Protein AF-A0AAW2JB34-F1 (afdb_monomer_lite)

Sequence (102 aa):
MRTATETTAARNQSTENSGLVMIYAPFNGTNWLTWSRSMRIALEGKDKLGFIDGSYVKPHEGSADMKQWRITDSLVRTWILSTMTKDIVNVFYMFHLLEQFG

pLDDT: mean 79.77, std 21.05, range [33.59, 95.56]

Secondary structure (DSSP, 8-state):
-----------------------SS-B-SS-HHHHHHHHHHHHHTTT-THHHHS-SPPPPTT-TTHHHHHHHHHHHHHHHHHTB-HHHHHHHHHHHHHHHH-

InterPro domains:
  IPR029472 Retrotransposon Copia-like, N-terminal [PF14244] (14-59)

Radius of gyration: 18.5 Å; chains: 1; bounding box: 36×21×70 Å

Structure (mmCIF, N/CA/C/O backbone):
data_AF-A0AAW2JB34-F1
#
_entry.id   AF-A0AAW2JB34-F1
#
loop_
_atom_site.group_PDB
_atom_site.id
_atom_site.type_symbol
_atom_site.label_atom_id
_atom_site.label_alt_id
_atom_site.label_comp_id
_atom_site.label_asym_id
_atom_site.label_entity_id
_atom_site.label_seq_id
_atom_site.pdbx_PDB_ins_code
_atom_site.Cartn_x
_atom_site.Cartn_y
_atom_site.Cartn_z
_atom_site.occupancy
_atom_site.B_iso_or_equiv
_atom_site.auth_seq_id
_atom_site.auth_comp_id
_atom_site.auth_asym_id
_atom_site.auth_atom_id
_atom_site.pdbx_PDB_model_num
ATOM 1 N N . MET A 1 1 ? 3.321 0.032 53.341 1.00 37.28 1 MET A N 1
ATOM 2 C CA . MET A 1 1 ? 1.898 -0.338 53.189 1.00 37.28 1 MET A CA 1
ATOM 3 C C . MET A 1 1 ? 1.319 0.539 52.084 1.00 37.28 1 MET A C 1
ATOM 5 O O . MET A 1 1 ? 1.304 1.745 52.262 1.00 37.28 1 MET A O 1
ATOM 9 N N . ARG A 1 2 ? 0.920 -0.097 50.969 1.00 33.59 2 ARG A N 1
ATOM 10 C CA . ARG A 1 2 ? 0.262 0.419 49.743 1.00 33.59 2 ARG A CA 1
ATOM 11 C C . ARG A 1 2 ? 1.102 1.256 48.761 1.00 33.59 2 ARG A C 1
ATOM 13 O O . ARG A 1 2 ? 1.315 2.447 48.928 1.00 33.59 2 ARG A O 1
ATOM 20 N N . THR A 1 3 ? 1.523 0.558 47.709 1.00 37.44 3 THR A N 1
ATOM 21 C CA . THR A 1 3 ? 1.844 1.049 46.367 1.00 37.44 3 THR A CA 1
ATOM 22 C C . THR A 1 3 ? 0.584 1.559 45.656 1.00 37.44 3 THR A C 1
ATOM 24 O O . THR A 1 3 ? -0.493 0.992 45.838 1.00 37.44 3 THR A O 1
ATOM 27 N N . ALA A 1 4 ? 0.730 2.572 44.802 1.00 35.50 4 ALA A N 1
ATOM 28 C CA . ALA A 1 4 ? -0.184 2.843 43.694 1.00 35.50 4 ALA A CA 1
ATOM 29 C C . ALA A 1 4 ? 0.609 3.523 42.569 1.00 35.50 4 ALA A C 1
ATOM 31 O O . ALA A 1 4 ? 0.963 4.694 42.645 1.00 35.50 4 ALA A O 1
ATOM 32 N N . THR A 1 5 ? 0.959 2.733 41.560 1.00 35.25 5 THR A N 1
ATOM 33 C CA . THR A 1 5 ? 1.411 3.185 40.245 1.00 35.25 5 THR A CA 1
ATOM 34 C C . THR A 1 5 ? 0.203 3.742 39.494 1.00 35.25 5 THR A C 1
ATOM 36 O O . THR A 1 5 ? -0.710 2.981 39.172 1.00 35.25 5 THR A O 1
ATOM 39 N N . GLU A 1 6 ? 0.182 5.047 39.231 1.00 36.22 6 GLU A N 1
ATOM 40 C CA . GLU A 1 6 ? -0.778 5.663 38.313 1.00 36.22 6 GLU A CA 1
ATOM 41 C C . GLU A 1 6 ? -0.294 5.501 36.871 1.00 36.22 6 GLU A C 1
ATOM 43 O O . GLU A 1 6 ? 0.799 5.915 36.484 1.00 36.22 6 GLU A O 1
ATOM 48 N N . THR A 1 7 ? -1.141 4.828 36.103 1.00 36.16 7 THR A N 1
ATOM 49 C CA . THR A 1 7 ? -0.925 4.330 34.752 1.00 36.16 7 THR A CA 1
ATOM 50 C C . THR A 1 7 ? -1.785 5.148 33.789 1.00 36.16 7 THR A C 1
ATOM 52 O O . THR A 1 7 ? -3.000 5.212 33.941 1.00 36.16 7 THR A O 1
ATOM 55 N N . THR A 1 8 ? -1.123 5.685 32.761 1.00 37.72 8 THR A N 1
ATOM 56 C CA . THR A 1 8 ? -1.628 5.898 31.392 1.00 37.72 8 THR A CA 1
ATOM 57 C C . THR A 1 8 ? -2.573 7.065 31.105 1.00 37.72 8 THR A C 1
ATOM 59 O O . THR A 1 8 ? -3.784 6.968 31.249 1.00 37.72 8 THR A O 1
ATOM 62 N N . ALA A 1 9 ? -2.010 8.085 30.449 1.00 37.91 9 ALA A N 1
ATOM 63 C CA . ALA A 1 9 ? -2.596 8.690 29.248 1.00 37.91 9 ALA A CA 1
ATOM 64 C C . ALA A 1 9 ? -1.512 9.419 28.429 1.00 37.91 9 ALA A C 1
ATOM 66 O O . ALA A 1 9 ? -1.593 10.620 28.179 1.00 37.91 9 ALA A O 1
ATOM 67 N N . ALA A 1 10 ? -0.470 8.701 27.996 1.00 38.75 10 ALA A N 1
ATOM 68 C CA . ALA A 1 10 ? 0.383 9.210 26.928 1.00 38.75 10 ALA A CA 1
ATOM 69 C C . ALA A 1 10 ? -0.393 9.067 25.614 1.00 38.75 10 ALA A C 1
ATOM 71 O O . ALA A 1 10 ? -0.411 8.014 24.977 1.00 38.75 10 ALA A O 1
ATOM 72 N N . ARG A 1 11 ? -1.104 10.136 25.246 1.00 40.12 11 ARG A N 1
ATOM 73 C CA . ARG A 1 11 ? -1.621 10.359 23.898 1.00 40.12 11 ARG A CA 1
ATOM 74 C C . ARG A 1 11 ? -0.415 10.352 22.962 1.00 40.12 11 ARG A C 1
ATOM 76 O O . ARG A 1 11 ? 0.206 11.389 22.751 1.00 40.12 11 ARG A O 1
ATOM 83 N N . ASN A 1 12 ? -0.079 9.182 22.429 1.00 38.34 12 ASN A N 1
ATOM 84 C CA . ASN A 1 12 ? 0.891 9.041 21.356 1.00 38.34 12 ASN A CA 1
ATOM 85 C C . ASN A 1 12 ? 0.288 9.698 20.112 1.00 38.34 12 ASN A C 1
ATOM 87 O O . ASN A 1 12 ? -0.293 9.045 19.250 1.00 38.34 12 ASN A O 1
ATOM 91 N N . GLN A 1 13 ? 0.414 11.021 20.024 1.00 44.31 13 GLN A N 1
ATOM 92 C CA . GLN A 1 13 ? 0.558 11.683 18.740 1.00 44.31 13 GLN A CA 1
ATOM 93 C C . GLN A 1 13 ? 1.889 11.188 18.175 1.00 44.31 13 GLN A C 1
ATOM 95 O O . GLN A 1 13 ? 2.910 11.862 18.275 1.00 44.31 13 GLN A O 1
ATOM 100 N N . SER A 1 14 ? 1.893 9.966 17.636 1.00 42.03 14 SER A N 1
ATOM 101 C CA . SER A 1 14 ? 2.909 9.575 16.678 1.00 42.03 14 SER A CA 1
ATOM 102 C C . SER A 1 14 ? 2.763 10.575 15.548 1.00 42.03 14 SER A C 1
ATOM 104 O O . SER A 1 14 ? 1.770 10.561 14.819 1.00 42.03 14 SER A O 1
ATOM 106 N N . THR A 1 15 ? 3.698 11.513 15.480 1.00 41.06 15 THR A N 1
ATOM 107 C CA . THR A 1 15 ? 3.953 12.316 14.299 1.00 41.06 15 THR A CA 1
ATOM 108 C C . THR A 1 15 ? 3.958 11.345 13.129 1.00 41.06 15 THR A C 1
ATOM 110 O O . THR A 1 15 ? 4.885 10.552 12.972 1.00 41.06 15 THR A O 1
ATOM 113 N N . GLU A 1 16 ? 2.867 11.352 12.360 1.00 49.69 16 GLU A N 1
ATOM 114 C CA . GLU A 1 16 ? 2.749 10.733 11.044 1.00 49.69 16 GLU A CA 1
ATOM 115 C C . GLU A 1 16 ? 3.755 11.475 10.165 1.00 49.69 16 GLU A C 1
ATOM 117 O O . GLU A 1 16 ? 3.416 12.356 9.379 1.00 49.69 16 GLU A O 1
ATOM 122 N N . ASN A 1 17 ? 5.042 11.209 10.392 1.00 50.81 17 ASN A N 1
ATOM 123 C CA . ASN A 1 17 ? 6.096 11.700 9.548 1.00 50.81 17 ASN A CA 1
ATOM 124 C C . ASN A 1 17 ? 5.774 11.105 8.186 1.00 50.81 17 ASN A C 1
ATOM 126 O O . ASN A 1 17 ? 5.851 9.883 7.988 1.00 50.81 17 ASN A O 1
ATOM 130 N N . SER A 1 18 ? 5.425 12.003 7.264 1.00 52.72 18 SER A N 1
ATOM 131 C CA . SER A 1 18 ? 5.363 11.848 5.812 1.00 52.72 18 SER A CA 1
ATOM 132 C C . SER A 1 18 ? 6.726 11.452 5.234 1.00 52.72 18 SER A C 1
ATOM 134 O O . SER A 1 18 ? 7.118 11.920 4.169 1.00 52.72 18 SER A O 1
ATOM 136 N N . GLY A 1 19 ? 7.483 10.617 5.953 1.00 49.09 19 GLY A N 1
ATOM 137 C CA . GLY A 1 19 ? 8.569 9.817 5.441 1.00 49.09 19 GLY A CA 1
ATOM 138 C C . GLY A 1 19 ? 7.947 8.893 4.420 1.00 49.09 19 GLY A C 1
ATOM 139 O O . GLY A 1 19 ? 7.529 7.779 4.740 1.00 49.09 19 GLY A O 1
ATOM 140 N N . LEU A 1 20 ? 7.801 9.455 3.221 1.00 54.31 20 LEU A N 1
ATOM 141 C CA . LEU A 1 20 ? 7.662 8.767 1.962 1.00 54.31 20 LEU A CA 1
ATOM 142 C C . LEU A 1 20 ? 8.444 7.479 2.106 1.00 54.31 20 LEU A C 1
ATOM 144 O O . LEU A 1 20 ? 9.649 7.500 2.370 1.00 54.31 20 LEU A O 1
ATOM 148 N N . VAL A 1 21 ? 7.727 6.367 2.016 1.00 55.66 21 VAL A N 1
ATOM 149 C CA . VAL A 1 21 ? 8.360 5.077 1.842 1.00 55.66 21 VAL A CA 1
ATOM 150 C C . VAL A 1 21 ? 9.372 5.273 0.723 1.00 55.66 21 VAL A C 1
ATOM 152 O O . VAL A 1 21 ? 8.983 5.607 -0.396 1.00 55.66 21 VAL A O 1
ATOM 155 N N . MET A 1 22 ? 10.660 5.152 1.037 1.00 54.53 22 MET A N 1
ATOM 156 C CA . MET A 1 22 ? 11.723 5.272 0.050 1.00 54.53 22 MET A CA 1
ATOM 157 C C . MET A 1 22 ? 11.657 4.017 -0.823 1.00 54.53 22 MET A C 1
ATOM 159 O O . MET A 1 22 ? 12.408 3.063 -0.641 1.00 54.53 22 MET A O 1
ATOM 163 N N . ILE A 1 23 ? 10.677 3.970 -1.727 1.00 62.16 23 ILE A N 1
ATOM 164 C CA . ILE A 1 23 ? 10.598 2.930 -2.737 1.00 62.16 23 ILE A CA 1
ATOM 165 C C . ILE A 1 23 ? 11.672 3.269 -3.757 1.00 62.16 23 ILE A C 1
ATOM 167 O O . ILE A 1 23 ? 11.611 4.292 -4.432 1.00 62.16 23 ILE A O 1
ATOM 171 N N . TYR A 1 24 ? 12.669 2.394 -3.834 1.00 67.62 24 TYR A N 1
ATOM 172 C CA . TYR A 1 24 ? 13.844 2.535 -4.689 1.00 67.62 24 TYR A CA 1
ATOM 173 C C . TYR A 1 24 ? 13.491 2.778 -6.170 1.00 67.62 24 TYR A C 1
ATOM 175 O O . TYR A 1 24 ? 14.236 3.446 -6.880 1.00 67.62 24 TYR A O 1
ATOM 183 N N . ALA A 1 25 ? 12.340 2.276 -6.633 1.00 82.44 25 ALA A N 1
ATOM 184 C CA . ALA A 1 25 ? 11.800 2.552 -7.961 1.00 82.44 25 ALA A CA 1
ATOM 185 C C . ALA A 1 25 ? 10.257 2.563 -7.948 1.00 82.44 25 ALA A C 1
ATOM 187 O O . ALA A 1 25 ? 9.660 1.593 -7.468 1.00 82.44 25 ALA A O 1
ATOM 188 N N . PRO A 1 26 ? 9.595 3.593 -8.511 1.00 91.69 26 PRO A N 1
ATOM 189 C CA . PRO A 1 26 ? 8.145 3.598 -8.666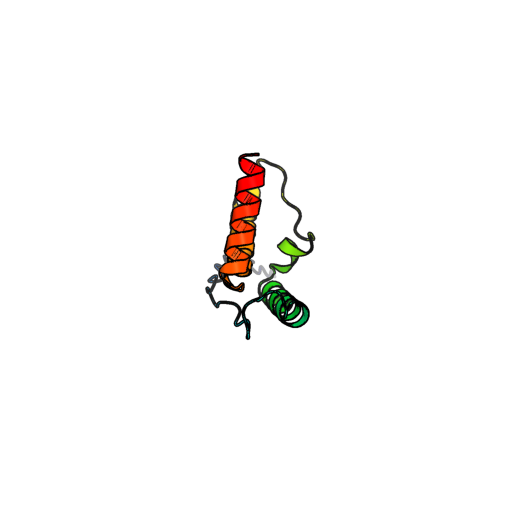 1.00 91.69 26 PRO A CA 1
ATOM 190 C C . PRO A 1 26 ? 7.637 2.370 -9.428 1.00 91.69 26 PRO A C 1
ATOM 192 O O . PRO A 1 26 ? 8.325 1.853 -10.314 1.00 91.69 26 PRO A O 1
ATOM 195 N N . PHE A 1 27 ? 6.422 1.913 -9.122 1.00 93.94 27 PHE A N 1
ATOM 196 C CA . PHE A 1 27 ? 5.789 0.850 -9.898 1.00 93.94 27 PHE A CA 1
ATOM 197 C C . PHE A 1 27 ? 5.580 1.310 -11.343 1.00 93.94 27 PHE A C 1
ATOM 199 O O . PHE A 1 27 ? 4.936 2.332 -11.593 1.00 93.94 27 PHE A O 1
ATOM 206 N N . ASN A 1 28 ? 6.123 0.550 -12.289 1.00 92.50 28 ASN A N 1
ATOM 207 C CA . ASN A 1 28 ? 6.114 0.868 -13.719 1.00 92.50 28 ASN A CA 1
ATOM 208 C C . ASN A 1 28 ? 5.457 -0.232 -14.572 1.00 92.50 28 ASN A C 1
ATOM 210 O O . ASN A 1 28 ? 5.602 -0.239 -15.789 1.00 92.50 28 ASN A O 1
ATOM 214 N N . GLY A 1 29 ? 4.761 -1.179 -13.936 1.00 92.12 29 GLY A N 1
ATOM 215 C CA . GLY A 1 29 ? 4.072 -2.278 -14.611 1.00 92.12 29 GLY A CA 1
ATOM 216 C C . GLY A 1 29 ? 4.933 -3.526 -14.810 1.00 92.12 29 GLY A C 1
ATOM 217 O O . GLY A 1 29 ? 4.384 -4.618 -14.905 1.00 92.12 29 GLY A O 1
ATOM 218 N N . THR A 1 30 ? 6.264 -3.410 -14.794 1.00 95.25 30 THR A N 1
ATOM 219 C CA . THR A 1 30 ? 7.177 -4.555 -14.988 1.00 95.25 30 THR A CA 1
ATOM 220 C C . THR A 1 30 ? 7.894 -4.974 -13.705 1.00 95.25 30 THR A C 1
ATOM 222 O O . THR A 1 30 ? 8.306 -6.124 -13.568 1.00 95.25 30 THR A O 1
ATOM 225 N N . ASN A 1 31 ? 7.997 -4.082 -12.718 1.00 93.88 31 ASN A N 1
ATOM 226 C CA . ASN A 1 31 ? 8.731 -4.299 -11.467 1.00 93.88 31 ASN A CA 1
ATOM 227 C C . ASN A 1 31 ? 7.858 -4.739 -10.272 1.00 93.88 31 ASN A C 1
ATOM 229 O O . ASN A 1 31 ? 8.215 -4.472 -9.121 1.00 93.88 31 ASN A O 1
ATOM 233 N N . TRP A 1 32 ? 6.740 -5.436 -10.517 1.00 92.94 32 TRP A N 1
ATOM 234 C CA . TRP A 1 32 ? 5.759 -5.809 -9.482 1.00 92.94 32 TRP A CA 1
ATOM 235 C C . TRP A 1 32 ? 6.373 -6.508 -8.264 1.00 92.94 32 TRP A C 1
ATOM 237 O O . TRP A 1 32 ? 6.097 -6.122 -7.130 1.00 92.94 32 TRP A O 1
ATOM 247 N N . LEU A 1 33 ? 7.214 -7.528 -8.470 1.00 93.81 33 LEU A N 1
ATOM 248 C CA . LEU A 1 33 ? 7.762 -8.322 -7.365 1.00 93.81 33 LEU A CA 1
ATOM 249 C C . LEU A 1 33 ? 8.607 -7.472 -6.406 1.00 93.81 33 LEU A C 1
ATOM 251 O O . LEU A 1 33 ? 8.478 -7.590 -5.189 1.00 93.81 33 LEU A O 1
ATOM 255 N N . THR A 1 34 ? 9.461 -6.607 -6.950 1.00 91.75 34 THR A N 1
ATOM 256 C CA . THR A 1 34 ? 10.310 -5.718 -6.151 1.00 91.75 34 THR A CA 1
ATOM 257 C C . THR A 1 34 ? 9.467 -4.651 -5.462 1.00 91.75 34 THR A C 1
ATOM 259 O O . THR A 1 34 ? 9.580 -4.471 -4.252 1.00 91.75 34 THR A O 1
ATOM 262 N N . TRP A 1 35 ? 8.575 -3.994 -6.208 1.00 93.50 35 TRP A N 1
ATOM 263 C CA . TRP A 1 35 ? 7.722 -2.934 -5.675 1.00 93.50 35 TRP A CA 1
ATOM 264 C C . TRP A 1 35 ? 6.789 -3.439 -4.566 1.00 93.50 35 TRP A C 1
ATOM 266 O O . TRP A 1 35 ? 6.724 -2.836 -3.498 1.00 93.50 35 TRP A O 1
ATOM 276 N N . SER A 1 36 ? 6.119 -4.577 -4.776 1.00 92.88 36 SER A N 1
ATOM 277 C CA . SER A 1 36 ? 5.167 -5.144 -3.809 1.00 92.88 36 SER A CA 1
ATOM 278 C C . SER A 1 36 ? 5.842 -5.539 -2.497 1.00 92.88 36 SER A C 1
ATOM 280 O O . SER A 1 36 ? 5.298 -5.273 -1.427 1.00 92.88 36 SER A O 1
ATOM 282 N N . ARG A 1 37 ? 7.055 -6.105 -2.551 1.00 92.12 37 ARG A N 1
ATOM 283 C CA . ARG A 1 37 ? 7.858 -6.411 -1.356 1.00 92.12 37 ARG A CA 1
ATOM 284 C C . ARG A 1 37 ? 8.242 -5.145 -0.597 1.00 92.12 37 ARG A C 1
ATOM 286 O O . ARG A 1 37 ? 8.051 -5.094 0.615 1.00 92.12 37 ARG A O 1
ATOM 293 N N . SER A 1 38 ? 8.732 -4.120 -1.296 1.00 91.19 38 SER A N 1
ATOM 294 C CA . SER A 1 38 ? 9.067 -2.832 -0.676 1.00 91.19 38 SER A CA 1
ATOM 295 C C . SER A 1 38 ? 7.845 -2.161 -0.047 1.00 91.19 38 SER A C 1
ATOM 297 O O . SER A 1 38 ? 7.931 -1.684 1.082 1.00 91.19 38 SER A O 1
ATOM 299 N N . MET A 1 39 ? 6.700 -2.172 -0.736 1.00 92.00 39 MET A N 1
ATOM 300 C CA . MET A 1 39 ? 5.445 -1.628 -0.215 1.00 92.00 39 MET A CA 1
ATOM 301 C C . MET A 1 39 ? 4.987 -2.377 1.040 1.00 92.00 39 MET A C 1
ATOM 303 O O . MET A 1 39 ? 4.627 -1.750 2.033 1.00 92.00 39 MET A O 1
ATOM 307 N N . ARG A 1 40 ? 5.052 -3.714 1.026 1.00 92.19 40 ARG A N 1
ATOM 308 C CA . ARG A 1 40 ? 4.672 -4.542 2.175 1.00 92.19 40 ARG A CA 1
ATOM 309 C C . ARG A 1 40 ? 5.506 -4.212 3.412 1.00 92.19 40 ARG A C 1
ATOM 311 O O . ARG A 1 40 ? 4.930 -3.880 4.440 1.00 92.19 40 ARG A O 1
ATOM 318 N N . ILE A 1 41 ? 6.835 -4.211 3.279 1.00 91.19 41 ILE A N 1
ATOM 319 C CA . ILE A 1 41 ? 7.771 -3.881 4.370 1.00 91.19 41 ILE A CA 1
ATOM 320 C C . ILE A 1 41 ? 7.465 -2.495 4.948 1.00 91.19 41 ILE A C 1
ATOM 322 O O . ILE A 1 41 ? 7.488 -2.283 6.158 1.00 91.19 41 ILE A O 1
ATOM 326 N N . ALA A 1 42 ? 7.159 -1.536 4.081 1.00 90.31 42 ALA A N 1
ATOM 327 C CA . ALA A 1 42 ? 6.908 -0.174 4.506 1.00 90.31 42 ALA A CA 1
ATOM 328 C C . ALA A 1 42 ? 5.582 0.014 5.248 1.00 90.31 42 ALA A C 1
ATOM 330 O O . ALA A 1 42 ? 5.511 0.799 6.195 1.00 90.31 42 ALA A O 1
ATOM 331 N N . LEU A 1 43 ? 4.539 -0.700 4.824 1.00 92.62 43 LEU A N 1
ATOM 332 C CA . LEU A 1 43 ? 3.249 -0.711 5.508 1.00 92.62 43 LEU A CA 1
ATOM 333 C C . LEU A 1 43 ? 3.318 -1.493 6.823 1.00 92.62 43 LEU A C 1
ATOM 335 O O . LEU A 1 43 ? 2.721 -1.054 7.804 1.00 92.62 43 LEU A O 1
ATOM 339 N N . GLU A 1 44 ? 4.067 -2.599 6.869 1.00 92.12 44 GLU A N 1
ATOM 340 C CA . GLU A 1 44 ? 4.369 -3.336 8.106 1.00 92.12 44 GLU A CA 1
ATOM 341 C C . GLU A 1 44 ? 5.079 -2.425 9.116 1.00 92.12 44 GLU A C 1
ATOM 343 O O . GLU A 1 44 ? 4.638 -2.311 10.256 1.00 92.12 44 GLU A O 1
ATOM 348 N N . GLY A 1 45 ? 6.097 -1.673 8.682 1.00 90.19 45 GLY A N 1
ATOM 349 C CA . GLY A 1 45 ? 6.818 -0.720 9.535 1.00 90.19 45 GLY A CA 1
ATOM 350 C C . GLY A 1 45 ? 5.972 0.445 10.071 1.00 90.19 45 GLY A C 1
ATOM 351 O O . GLY A 1 45 ? 6.417 1.153 10.973 1.00 90.19 45 GLY A O 1
ATOM 352 N N . LYS A 1 46 ? 4.764 0.656 9.535 1.00 89.38 46 LYS A N 1
ATOM 353 C CA . LYS A 1 46 ? 3.814 1.696 9.967 1.00 89.38 46 LYS A CA 1
ATOM 354 C C . LYS A 1 46 ? 2.554 1.135 10.631 1.00 89.38 46 LYS A C 1
ATOM 356 O O . LYS A 1 46 ? 1.643 1.912 10.915 1.00 89.38 46 LYS A O 1
ATOM 361 N N . ASP A 1 47 ? 2.488 -0.179 10.847 1.00 93.69 47 ASP A N 1
ATOM 362 C CA . ASP A 1 47 ? 1.293 -0.865 11.352 1.00 93.69 47 ASP A CA 1
ATOM 363 C C . ASP A 1 47 ? 0.050 -0.559 10.492 1.00 93.69 47 ASP A C 1
ATOM 365 O O . ASP A 1 47 ? -1.031 -0.239 10.979 1.00 93.69 47 ASP A O 1
ATOM 369 N N . LYS A 1 48 ? 0.232 -0.547 9.163 1.00 94.50 48 LYS A N 1
ATOM 370 C CA . LYS A 1 48 ? -0.832 -0.288 8.175 1.00 94.50 48 LYS A CA 1
ATOM 371 C C . LYS A 1 48 ? -1.048 -1.435 7.196 1.00 94.50 48 LYS A C 1
ATOM 373 O O . LYS A 1 48 ? -1.956 -1.338 6.373 1.00 94.50 48 LYS A O 1
ATOM 378 N N . LEU A 1 49 ? -0.269 -2.520 7.277 1.00 94.06 49 LEU A N 1
ATOM 379 C CA . LEU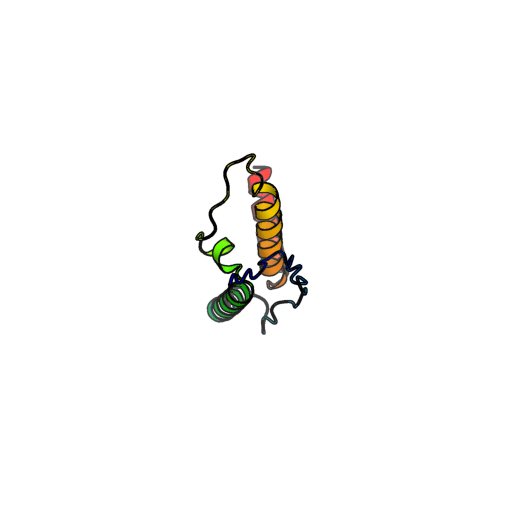 A 1 49 ? -0.439 -3.670 6.379 1.00 94.06 49 LEU A CA 1
ATOM 380 C C . LEU A 1 49 ? -1.860 -4.254 6.460 1.00 94.06 49 LEU A C 1
ATOM 3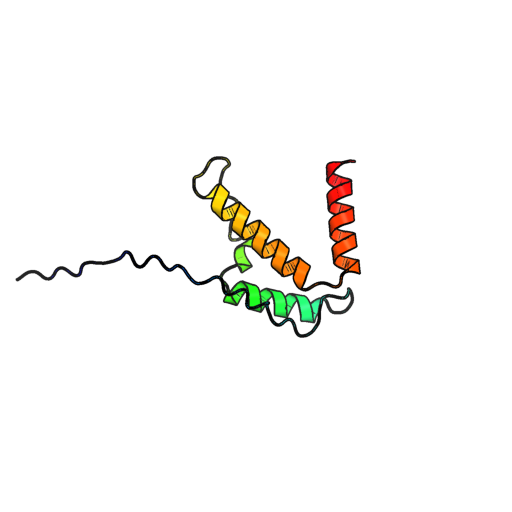82 O O . LEU A 1 49 ? -2.398 -4.679 5.438 1.00 94.06 49 LEU A O 1
ATOM 386 N N . GLY A 1 50 ? -2.496 -4.166 7.632 1.00 94.88 50 GLY A N 1
ATOM 387 C CA . GLY A 1 50 ? -3.847 -4.673 7.846 1.00 94.88 50 GLY A CA 1
ATOM 388 C C . GLY A 1 50 ? -4.935 -4.044 6.973 1.00 94.88 50 GLY A C 1
ATOM 389 O O . GLY A 1 50 ? -5.957 -4.678 6.717 1.00 94.88 50 GLY A O 1
ATOM 390 N N . PHE A 1 51 ? -4.706 -2.833 6.450 1.00 94.50 51 PHE A N 1
ATOM 391 C CA . PHE A 1 51 ? -5.602 -2.196 5.475 1.00 94.50 51 PHE A CA 1
ATOM 392 C C . PHE A 1 51 ? -5.523 -2.837 4.080 1.00 94.50 51 PHE A C 1
ATOM 394 O O . PHE A 1 51 ? -6.428 -2.645 3.273 1.00 94.50 51 PHE A O 1
ATOM 401 N N . ILE A 1 52 ? -4.451 -3.578 3.782 1.00 93.38 52 ILE A N 1
ATOM 402 C CA . ILE A 1 52 ? -4.215 -4.206 2.475 1.00 93.38 52 ILE A CA 1
ATOM 403 C C . ILE A 1 52 ? -4.516 -5.699 2.500 1.00 93.38 52 ILE A C 1
ATOM 405 O O . ILE A 1 52 ? -5.121 -6.206 1.559 1.00 93.38 52 ILE A O 1
ATOM 409 N N . ASP A 1 53 ? -4.111 -6.410 3.553 1.00 93.56 53 ASP A N 1
ATOM 410 C CA . ASP A 1 53 ? -4.385 -7.848 3.675 1.00 93.56 53 ASP A CA 1
ATOM 411 C C . ASP A 1 53 ? -5.778 -8.170 4.244 1.00 93.56 53 ASP A C 1
ATOM 413 O O . ASP A 1 53 ? -6.198 -9.326 4.225 1.00 93.56 53 ASP A O 1
ATOM 417 N N . GLY A 1 54 ? -6.510 -7.150 4.705 1.00 92.62 54 GLY A N 1
ATOM 418 C CA . GLY A 1 54 ? -7.871 -7.274 5.218 1.00 92.62 54 GLY A CA 1
ATOM 419 C C . GLY A 1 54 ? -7.965 -7.659 6.696 1.00 92.62 54 GLY A C 1
ATOM 420 O O . GLY A 1 54 ? -9.078 -7.812 7.200 1.00 92.62 54 GLY A O 1
ATOM 421 N N . SER A 1 55 ? -6.845 -7.782 7.416 1.00 95.31 55 SER A N 1
ATOM 422 C CA . SER A 1 55 ? -6.867 -8.030 8.865 1.00 95.31 55 SER A CA 1
ATOM 423 C C . SER A 1 55 ? -7.444 -6.853 9.665 1.00 95.31 55 SER A C 1
ATOM 425 O O . SER A 1 55 ? -8.016 -7.067 10.735 1.00 95.31 55 SER A O 1
ATOM 427 N N . TYR A 1 56 ? -7.386 -5.622 9.140 1.00 94.69 56 TYR A N 1
ATOM 428 C CA . TYR A 1 56 ? -8.103 -4.470 9.694 1.00 94.69 56 TYR A CA 1
ATOM 429 C C . TYR A 1 56 ? -9.454 -4.289 9.014 1.00 94.69 56 TYR A C 1
ATOM 431 O O . TYR A 1 56 ? -9.626 -3.507 8.075 1.00 94.69 56 TYR A O 1
ATOM 439 N N . VAL A 1 57 ? -10.429 -5.027 9.533 1.00 94.62 57 VAL A N 1
ATOM 440 C CA . VAL A 1 57 ? -11.795 -5.045 9.017 1.00 94.62 57 VAL A CA 1
ATOM 441 C C . VAL A 1 57 ? -12.434 -3.660 9.120 1.00 94.62 57 VAL A C 1
ATOM 443 O O . VAL A 1 57 ? -12.310 -2.965 10.130 1.00 94.62 57 VAL A O 1
ATOM 446 N N . LYS A 1 58 ? -13.152 -3.273 8.062 1.00 94.69 58 LYS A N 1
ATOM 447 C CA . LYS A 1 58 ? -13.960 -2.054 8.038 1.00 94.69 58 LYS A CA 1
ATOM 448 C C . LYS A 1 58 ? -14.979 -2.076 9.194 1.00 94.69 58 LYS A C 1
ATOM 450 O O . LYS A 1 58 ? -15.774 -3.015 9.266 1.00 94.69 58 LYS A O 1
ATOM 455 N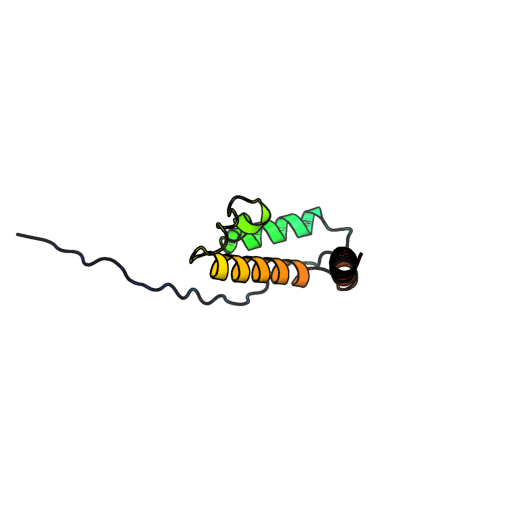 N . PRO A 1 59 ? -15.002 -1.056 10.072 1.00 95.56 59 PRO A N 1
ATOM 456 C CA . PRO A 1 59 ? -15.999 -0.954 11.129 1.00 95.56 59 PRO A CA 1
ATOM 457 C C . PRO A 1 59 ? -17.428 -0.850 10.583 1.00 95.56 59 PRO A C 1
ATOM 459 O O . PRO A 1 59 ? -17.648 -0.430 9.446 1.00 95.56 59 PRO A O 1
ATOM 462 N N . HIS A 1 60 ? -18.410 -1.178 11.425 1.00 94.88 60 HIS A N 1
ATOM 463 C CA . HIS A 1 60 ? -19.823 -0.966 11.108 1.00 94.88 60 HIS A CA 1
ATOM 464 C C . HIS A 1 60 ? -20.116 0.520 10.834 1.00 94.88 60 HIS A C 1
ATOM 466 O O . HIS A 1 60 ? -19.576 1.406 11.503 1.00 94.88 60 HIS A O 1
ATOM 472 N N . GLU A 1 61 ? -21.012 0.793 9.884 1.00 92.12 61 GLU A N 1
ATOM 473 C CA . GLU A 1 61 ? -21.438 2.156 9.553 1.00 92.12 61 GLU A CA 1
ATOM 474 C C . GLU A 1 61 ? -22.012 2.871 10.792 1.00 92.12 61 GLU A C 1
ATOM 476 O O . GLU A 1 61 ? -22.835 2.330 11.528 1.00 92.12 61 GLU A O 1
ATOM 481 N N . GLY A 1 62 ? -21.548 4.090 11.065 1.00 91.12 62 GLY A N 1
ATOM 482 C CA . GLY A 1 62 ? -21.956 4.857 12.250 1.00 91.12 62 GLY A CA 1
ATOM 483 C C . GLY A 1 62 ? -21.196 4.543 13.546 1.00 91.12 62 GLY A C 1
ATOM 484 O O . GLY A 1 62 ? -21.479 5.174 14.564 1.00 91.12 62 GLY A O 1
ATOM 485 N N . SER A 1 63 ? -20.214 3.632 13.539 1.00 94.75 63 SER A N 1
ATOM 486 C CA . SER A 1 63 ? -19.308 3.477 14.685 1.00 94.75 63 SER A CA 1
ATOM 487 C C . SER A 1 63 ? -18.426 4.720 14.877 1.00 94.75 63 SER A C 1
ATOM 489 O O . SER A 1 63 ? -18.123 5.447 13.925 1.00 94.75 63 SER A O 1
ATOM 491 N N . ALA A 1 64 ? -17.966 4.951 16.111 1.00 93.31 64 ALA A N 1
ATOM 492 C CA . ALA A 1 64 ? -17.040 6.046 16.413 1.00 93.31 64 ALA A CA 1
ATOM 493 C C . ALA A 1 64 ? -15.716 5.927 15.628 1.00 93.31 64 ALA A C 1
ATOM 495 O O . ALA A 1 64 ? -15.136 6.936 15.220 1.00 93.31 64 ALA A O 1
ATOM 496 N N . ASP A 1 65 ? -15.287 4.694 15.345 1.00 93.06 65 ASP A N 1
ATOM 497 C CA . ASP A 1 65 ? -14.023 4.394 14.670 1.00 93.06 65 ASP A CA 1
ATOM 498 C C . ASP A 1 65 ? -14.104 4.536 13.146 1.00 93.06 65 ASP A C 1
ATOM 500 O O . ASP A 1 65 ? -13.077 4.676 12.481 1.00 93.06 65 ASP A O 1
ATOM 504 N N . MET A 1 66 ? -15.311 4.559 12.568 1.00 94.94 66 MET A N 1
ATOM 505 C CA . MET A 1 66 ? -15.513 4.598 11.116 1.00 94.94 66 MET A CA 1
ATOM 506 C C . MET A 1 66 ? -14.859 5.825 10.466 1.00 94.94 66 MET A C 1
ATOM 508 O O . MET A 1 66 ? -14.251 5.734 9.397 1.00 94.94 66 MET A O 1
ATOM 512 N N . LYS A 1 67 ? -14.919 6.988 11.129 1.00 94.50 67 LYS A N 1
ATOM 513 C CA . LYS A 1 67 ? -14.255 8.205 10.638 1.00 94.50 67 LYS A CA 1
ATOM 514 C C . LYS A 1 67 ? -12.740 8.017 10.563 1.00 94.50 67 LYS A C 1
ATOM 516 O O . LYS A 1 67 ? -12.141 8.348 9.541 1.00 94.50 67 LYS A O 1
ATOM 521 N N . GLN A 1 68 ? -12.133 7.501 11.630 1.00 93.62 68 GLN A N 1
ATOM 522 C CA . GLN A 1 68 ? -10.688 7.302 11.694 1.00 93.62 68 GLN A CA 1
ATOM 523 C C . GLN A 1 68 ? -10.239 6.232 10.697 1.00 93.62 68 GLN A C 1
ATOM 525 O O . GLN A 1 68 ? -9.266 6.444 9.977 1.00 93.62 68 GLN A O 1
ATOM 530 N N . TRP A 1 69 ? -10.992 5.136 10.589 1.00 95.56 69 TRP A N 1
ATOM 531 C CA . TRP A 1 69 ? -10.731 4.078 9.620 1.00 95.56 69 TRP A CA 1
ATOM 532 C C . TRP A 1 69 ? -10.723 4.618 8.186 1.00 95.56 69 TRP A C 1
ATOM 534 O O . TRP A 1 69 ? -9.768 4.375 7.456 1.00 95.56 69 TRP A O 1
ATOM 544 N N . ARG A 1 70 ? -11.711 5.440 7.797 1.00 94.44 70 ARG A N 1
ATOM 545 C CA . ARG A 1 70 ? -11.760 6.059 6.456 1.00 94.44 70 ARG A CA 1
ATOM 546 C C . ARG A 1 70 ? -10.581 6.987 6.174 1.00 94.44 70 ARG A C 1
ATOM 548 O O . ARG A 1 70 ? -10.087 7.014 5.047 1.00 94.44 70 ARG A O 1
ATOM 555 N N . ILE A 1 71 ? -10.153 7.763 7.171 1.00 94.56 71 ILE A N 1
ATOM 556 C CA . ILE A 1 71 ? -8.986 8.647 7.045 1.00 94.56 71 ILE A CA 1
ATOM 557 C C . ILE A 1 71 ? -7.737 7.802 6.792 1.00 94.56 71 ILE A C 1
ATOM 559 O O . ILE A 1 71 ? -6.978 8.091 5.868 1.00 94.56 71 ILE A O 1
ATOM 563 N N . THR A 1 72 ? -7.541 6.740 7.574 1.00 94.75 72 THR A N 1
ATOM 564 C CA . THR A 1 72 ? -6.375 5.868 7.431 1.00 94.75 72 THR A CA 1
ATOM 565 C C . THR A 1 72 ? -6.409 5.059 6.131 1.00 94.75 72 THR A C 1
ATOM 567 O O . THR A 1 72 ? -5.387 5.002 5.455 1.00 94.75 72 THR A O 1
ATOM 570 N N . ASP A 1 73 ? -7.562 4.530 5.712 1.00 95.19 73 ASP A N 1
ATOM 571 C CA . ASP A 1 73 ? -7.727 3.863 4.409 1.00 95.19 73 ASP A CA 1
ATOM 572 C C . ASP A 1 73 ? -7.358 4.805 3.248 1.00 95.19 73 ASP A C 1
ATOM 574 O O . ASP A 1 73 ? -6.556 4.459 2.379 1.00 95.19 73 ASP A O 1
ATOM 578 N N . SER A 1 74 ? -7.846 6.050 3.284 1.00 92.88 74 SER A N 1
ATOM 579 C CA . SER A 1 74 ? -7.517 7.066 2.272 1.00 92.88 74 SER A CA 1
ATOM 580 C C . SER A 1 74 ? -6.024 7.415 2.259 1.00 92.88 74 SER A C 1
ATOM 582 O O . SER A 1 74 ? -5.435 7.614 1.192 1.00 92.88 74 SER A O 1
ATOM 584 N N . LEU A 1 75 ? -5.391 7.468 3.433 1.00 92.88 75 LEU A N 1
ATOM 585 C CA . LEU A 1 75 ? -3.959 7.728 3.564 1.00 92.88 75 LEU A CA 1
ATOM 586 C C . LEU A 1 75 ? -3.125 6.586 2.972 1.00 92.88 75 LEU A C 1
ATOM 588 O O . LEU A 1 75 ? -2.215 6.841 2.184 1.00 92.88 75 LEU A O 1
ATOM 592 N N . VAL A 1 76 ? -3.473 5.336 3.285 1.00 93.06 76 VAL A N 1
ATOM 593 C CA . VAL A 1 76 ? -2.803 4.148 2.738 1.00 93.06 76 VAL A CA 1
ATOM 594 C C . VAL A 1 76 ? -2.933 4.112 1.214 1.00 93.06 76 VAL A C 1
ATOM 596 O O . VAL A 1 76 ? -1.929 3.934 0.522 1.00 93.06 76 VAL A O 1
ATOM 599 N N . ARG A 1 77 ? -4.129 4.377 0.668 1.00 91.94 77 ARG A N 1
ATOM 600 C CA . ARG A 1 77 ? -4.339 4.507 -0.787 1.00 91.94 77 ARG A CA 1
ATOM 601 C C . ARG A 1 77 ? -3.459 5.599 -1.393 1.00 91.94 77 ARG A C 1
ATOM 603 O O . ARG A 1 77 ? -2.829 5.373 -2.422 1.00 91.94 77 ARG A O 1
ATOM 610 N N . THR A 1 78 ? -3.371 6.757 -0.741 1.00 90.62 78 THR A N 1
ATOM 611 C CA . THR A 1 78 ? -2.537 7.879 -1.201 1.00 90.62 78 THR A CA 1
ATOM 612 C C . THR A 1 78 ? -1.058 7.497 -1.242 1.00 90.62 78 THR A C 1
ATOM 614 O O . THR A 1 78 ? -0.380 7.778 -2.230 1.00 90.62 78 THR A O 1
ATOM 617 N N . TRP A 1 79 ? -0.552 6.811 -0.214 1.00 90.62 79 TRP A N 1
ATOM 618 C CA . TRP A 1 79 ? 0.825 6.316 -0.202 1.00 90.62 79 TRP A CA 1
ATOM 619 C C . TRP A 1 79 ? 1.077 5.319 -1.324 1.00 90.62 79 TRP A C 1
ATOM 621 O O . TRP A 1 79 ? 2.070 5.453 -2.035 1.00 90.62 79 TRP A O 1
ATOM 631 N N . ILE A 1 80 ? 0.157 4.382 -1.550 1.00 92.44 80 ILE A N 1
ATOM 632 C CA . ILE A 1 80 ? 0.279 3.415 -2.641 1.00 92.44 80 ILE A CA 1
ATOM 633 C C . ILE A 1 80 ? 0.368 4.132 -3.988 1.00 92.44 80 ILE A C 1
ATOM 635 O O . ILE A 1 80 ? 1.343 3.930 -4.713 1.00 92.44 80 ILE A O 1
ATOM 639 N N . LEU A 1 81 ? -0.571 5.035 -4.277 1.00 91.88 81 LEU A N 1
ATOM 640 C CA . LEU A 1 81 ? -0.597 5.796 -5.530 1.00 91.88 81 LEU A CA 1
ATOM 641 C C . LEU A 1 81 ? 0.654 6.666 -5.709 1.00 91.88 81 LEU A C 1
ATOM 643 O O . LEU A 1 81 ? 1.199 6.734 -6.808 1.00 91.88 81 LEU A O 1
ATOM 647 N N . SER A 1 82 ? 1.170 7.269 -4.633 1.00 91.00 82 SER A N 1
ATOM 648 C CA . SER A 1 82 ? 2.388 8.095 -4.683 1.00 91.00 82 SER A CA 1
ATOM 649 C C . SER A 1 82 ? 3.662 7.323 -5.040 1.00 91.00 82 SER A C 1
ATOM 651 O O . SER A 1 82 ? 4.680 7.931 -5.361 1.00 91.00 82 SER A O 1
ATOM 653 N N . THR A 1 83 ? 3.613 5.991 -5.008 1.00 92.25 83 THR A N 1
ATOM 654 C CA . THR A 1 83 ? 4.751 5.127 -5.342 1.00 92.25 83 THR A CA 1
ATOM 655 C C . THR A 1 83 ? 4.625 4.465 -6.711 1.00 92.25 83 THR A C 1
ATOM 657 O O . THR A 1 83 ? 5.402 3.569 -7.042 1.00 92.25 83 THR A O 1
ATOM 660 N N . MET A 1 84 ? 3.646 4.879 -7.510 1.00 93.69 84 MET A N 1
ATOM 661 C CA . MET A 1 84 ? 3.414 4.392 -8.864 1.00 93.69 84 MET A CA 1
ATOM 662 C C . MET A 1 84 ? 3.780 5.471 -9.887 1.00 93.69 84 MET A C 1
ATOM 664 O O . MET A 1 84 ? 3.791 6.667 -9.598 1.00 93.69 84 MET A O 1
ATOM 668 N N . THR A 1 85 ? 4.088 5.050 -11.110 1.00 94.38 85 THR A N 1
ATOM 669 C CA . THR A 1 85 ? 4.228 5.972 -12.246 1.00 94.38 85 THR A CA 1
ATOM 670 C C . THR A 1 85 ? 2.896 6.652 -12.568 1.00 94.38 85 THR A C 1
ATOM 672 O O . THR A 1 85 ? 1.824 6.077 -12.373 1.00 94.38 85 THR A O 1
ATOM 675 N N . LYS A 1 86 ? 2.960 7.883 -13.095 1.00 92.62 86 LYS A N 1
ATOM 676 C CA . LYS A 1 86 ? 1.766 8.680 -13.421 1.00 92.62 86 LYS A CA 1
ATOM 677 C C . LYS A 1 86 ? 0.825 7.958 -14.385 1.00 92.62 86 LYS A C 1
ATOM 679 O O . LYS A 1 86 ? -0.381 8.046 -14.207 1.00 92.62 86 LYS A O 1
ATOM 684 N N . ASP A 1 87 ? 1.365 7.216 -15.349 1.00 93.88 87 ASP A N 1
ATOM 685 C CA . ASP A 1 87 ? 0.560 6.477 -16.326 1.00 93.88 87 ASP A CA 1
ATOM 686 C C . ASP A 1 87 ? -0.323 5.425 -15.646 1.00 93.88 87 ASP A C 1
ATOM 688 O O . ASP A 1 87 ? -1.518 5.344 -15.916 1.00 93.88 87 ASP A O 1
ATOM 692 N N . ILE A 1 88 ? 0.229 4.683 -14.684 1.00 93.38 88 ILE A N 1
ATOM 693 C CA . ILE A 1 88 ? -0.517 3.670 -13.925 1.00 93.38 88 ILE A CA 1
ATOM 694 C C . ILE A 1 88 ? -1.535 4.322 -12.987 1.00 93.38 88 ILE A C 1
ATOM 696 O O . ILE A 1 88 ? -2.669 3.857 -12.882 1.00 93.38 88 ILE A O 1
ATOM 700 N N . VAL A 1 89 ? -1.159 5.425 -12.338 1.00 93.19 89 VAL A N 1
ATOM 701 C CA . VAL A 1 89 ? -2.074 6.197 -11.483 1.00 93.19 89 VAL A CA 1
ATOM 702 C C . VAL A 1 89 ? -3.261 6.735 -12.289 1.00 93.19 89 VAL A C 1
ATOM 704 O O . VAL A 1 89 ? -4.401 6.646 -11.839 1.00 93.19 89 VAL A O 1
ATOM 707 N N . ASN A 1 90 ? -3.020 7.244 -13.498 1.00 92.12 90 ASN A N 1
ATOM 708 C CA . ASN A 1 90 ? -4.072 7.743 -14.384 1.00 92.12 90 ASN A CA 1
ATOM 709 C C . ASN A 1 90 ? -5.043 6.633 -14.790 1.00 92.12 90 ASN A C 1
ATOM 711 O O . ASN A 1 90 ? -6.251 6.854 -14.787 1.00 92.12 90 ASN A O 1
ATOM 715 N N . VAL A 1 91 ? -4.529 5.436 -15.084 1.00 89.75 91 VAL A N 1
ATOM 716 C CA . VAL A 1 91 ? -5.360 4.258 -15.361 1.00 89.75 91 VAL A CA 1
ATOM 717 C C . VAL A 1 91 ? -6.232 3.917 -14.149 1.00 89.75 91 VAL A C 1
ATOM 719 O O . VAL A 1 91 ? -7.432 3.705 -14.305 1.00 89.75 91 VAL A O 1
ATOM 722 N N . PHE A 1 92 ? -5.673 3.943 -12.936 1.00 86.25 92 PHE A N 1
ATOM 723 C CA . PHE A 1 92 ? -6.436 3.707 -11.707 1.00 86.25 92 PHE A CA 1
ATOM 724 C C . PHE A 1 92 ? -7.568 4.732 -11.515 1.00 86.25 92 PHE A C 1
ATOM 726 O O . PHE A 1 92 ? -8.704 4.350 -11.232 1.00 86.25 92 PHE A O 1
ATOM 733 N N . TYR A 1 93 ? -7.291 6.025 -11.719 1.00 88.31 93 TYR A N 1
ATOM 734 C CA . TYR A 1 93 ? -8.322 7.067 -11.650 1.00 88.31 93 TYR A CA 1
ATOM 735 C C . TYR A 1 93 ? -9.376 6.927 -12.749 1.00 88.31 93 TYR A C 1
ATOM 737 O O . TYR A 1 93 ? -10.557 7.126 -12.479 1.00 88.31 93 TYR A O 1
ATOM 745 N N . MET A 1 94 ? -8.976 6.555 -13.966 1.00 87.12 94 MET A N 1
ATOM 746 C CA . MET A 1 94 ? -9.908 6.316 -15.066 1.00 87.12 94 MET A CA 1
ATOM 747 C C . MET A 1 94 ? -10.876 5.177 -14.731 1.00 87.12 94 MET A C 1
ATOM 749 O O . MET A 1 94 ? -12.083 5.367 -14.851 1.00 87.12 94 MET A O 1
ATOM 753 N N . PHE A 1 95 ? -10.373 4.027 -14.271 1.00 85.25 95 PHE A N 1
ATOM 754 C CA . PHE A 1 95 ? -11.226 2.903 -13.870 1.00 85.25 95 PHE A CA 1
ATOM 755 C C . PHE A 1 95 ? -12.189 3.290 -12.746 1.00 85.25 95 PHE A C 1
ATOM 757 O O . PHE A 1 95 ? -13.378 3.000 -12.833 1.00 85.25 95 PHE A O 1
ATOM 764 N N . HIS A 1 96 ? -11.706 4.020 -11.738 1.00 80.94 96 HIS A N 1
ATOM 765 C CA . HIS A 1 96 ? -12.552 4.464 -10.634 1.00 80.94 96 HIS A CA 1
ATOM 766 C C . HIS A 1 96 ? -13.682 5.406 -11.079 1.00 80.94 96 HIS A C 1
ATOM 768 O O . HIS A 1 96 ? -14.789 5.327 -10.554 1.00 80.94 96 HIS A O 1
ATOM 774 N N . LEU A 1 97 ? -13.426 6.291 -12.047 1.00 79.31 97 LEU A N 1
ATOM 775 C CA . LEU A 1 97 ? -14.454 7.176 -12.602 1.00 79.31 97 LEU A CA 1
ATOM 776 C C . LEU A 1 97 ? -15.464 6.406 -13.462 1.00 79.31 97 LEU A C 1
ATOM 778 O O . LEU A 1 97 ? -16.652 6.709 -13.415 1.00 79.31 97 LEU A O 1
ATOM 782 N N . LEU A 1 98 ? -15.022 5.394 -1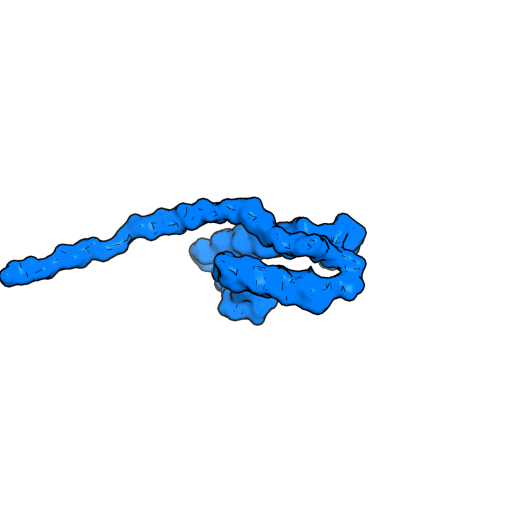4.211 1.00 77.81 98 LEU A N 1
ATOM 783 C CA . LEU A 1 98 ? -15.921 4.566 -15.018 1.00 77.81 98 LEU A CA 1
ATOM 784 C C . LEU A 1 98 ? -16.896 3.748 -14.162 1.00 77.81 98 LEU A C 1
ATOM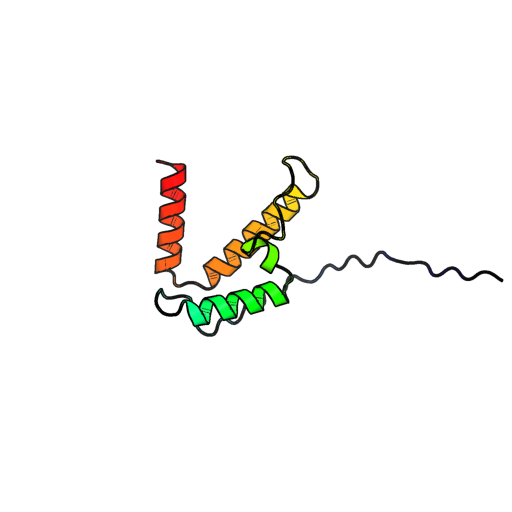 786 O O . LEU A 1 98 ? -18.042 3.603 -14.557 1.00 77.81 98 LEU A O 1
ATOM 790 N N . GLU A 1 99 ? -16.487 3.277 -12.984 1.00 74.81 99 GLU A N 1
ATOM 791 C CA . GLU A 1 99 ? -17.384 2.574 -12.049 1.00 74.81 99 GLU A CA 1
ATOM 792 C C . GLU A 1 99 ? -18.388 3.500 -11.340 1.00 74.81 99 GLU A C 1
ATOM 794 O O . GLU A 1 99 ? -19.406 3.032 -10.839 1.00 74.81 99 GLU A O 1
ATOM 799 N N . GLN A 1 100 ? -18.108 4.806 -11.255 1.00 67.81 100 GLN A N 1
ATOM 800 C CA . GLN A 1 100 ? -19.027 5.772 -10.636 1.00 67.81 100 GLN A CA 1
ATOM 801 C C . GLN A 1 100 ? -20.056 6.349 -11.615 1.00 67.81 100 GLN A C 1
ATOM 803 O O . GLN A 1 100 ? -21.112 6.806 -11.179 1.00 67.81 100 GLN A O 1
ATOM 808 N N . PHE A 1 101 ? -19.736 6.376 -12.911 1.00 65.44 101 PHE A N 1
ATOM 809 C CA . PHE A 1 101 ? -20.549 7.023 -13.947 1.00 65.44 101 PHE A CA 1
ATOM 810 C C . PHE A 1 101 ? -21.049 6.072 -15.047 1.00 65.44 101 PHE A C 1
ATOM 812 O O . PHE A 1 101 ? -21.753 6.531 -15.949 1.00 65.44 101 PHE A O 1
ATOM 819 N N . GLY A 1 102 ? -20.680 4.791 -14.996 1.00 50.19 102 GLY A N 1
ATOM 820 C CA . GLY A 1 102 ? -21.209 3.715 -15.842 1.00 50.19 102 GLY A CA 1
ATOM 821 C C . GLY A 1 102 ? -22.191 2.846 -15.076 1.00 50.19 102 GLY A C 1
ATOM 822 O O . GLY A 1 102 ? -23.233 2.503 -15.674 1.00 50.19 102 GLY A O 1
#

Organism: NCBI:txid2727403

Foldseek 3Di:
DDDDDDDDDPPPPPPPPPPQLPQVAAADPPCCVSNVVSLCVVCVVVVNNCLVVVVPPQDDPPDPCNVVVVVSNVVSVVSNLVRHDPVVSVVVVVVVVVVVVD